Protein AF-X1CLS9-F1 (afdb_monomer_lite)

Structure (mmCIF, N/CA/C/O backbone):
data_AF-X1CLS9-F1
#
_entry.id   AF-X1CLS9-F1
#
loop_
_atom_site.group_PDB
_atom_site.id
_atom_site.type_symbol
_atom_site.label_atom_id
_atom_site.label_alt_id
_atom_site.label_comp_id
_atom_site.label_asym_id
_atom_site.label_entity_id
_atom_site.label_seq_id
_atom_site.pdbx_PDB_ins_code
_atom_site.Cartn_x
_atom_site.Cartn_y
_atom_site.Cartn_z
_atom_site.occupancy
_atom_site.B_iso_or_equiv
_atom_site.auth_seq_id
_atom_site.auth_comp_id
_atom_site.auth_asym_id
_atom_site.auth_atom_id
_atom_site.pdbx_PDB_model_num
ATOM 1 N N . ILE A 1 1 ? -0.028 14.407 27.170 1.00 61.53 1 ILE A N 1
ATOM 2 C CA . ILE A 1 1 ? -0.639 14.429 25.817 1.00 61.53 1 ILE A CA 1
ATOM 3 C C . ILE A 1 1 ? -1.457 13.146 25.696 1.00 61.53 1 ILE A C 1
ATOM 5 O O . ILE A 1 1 ? -0.914 12.117 26.087 1.00 61.53 1 ILE A O 1
ATOM 9 N N . PRO A 1 2 ? -2.739 13.179 25.289 1.00 79.06 2 PRO A N 1
ATOM 10 C CA . PRO A 1 2 ? -3.536 11.961 25.140 1.00 79.06 2 PRO A CA 1
ATOM 11 C C . PRO A 1 2 ? -2.940 11.056 24.054 1.00 79.06 2 PRO A C 1
ATOM 13 O O . PRO A 1 2 ? -2.460 11.546 23.033 1.00 79.06 2 PRO A O 1
ATOM 16 N N . PHE A 1 3 ? -2.961 9.744 24.286 1.00 79.06 3 PHE A N 1
ATOM 17 C CA . PHE A 1 3 ? -2.568 8.758 23.282 1.00 79.06 3 PHE A CA 1
ATOM 18 C C . PHE A 1 3 ? -3.581 8.781 22.129 1.00 79.06 3 PHE A C 1
ATOM 20 O O . PHE A 1 3 ? -4.782 8.658 22.363 1.00 79.06 3 PHE A O 1
ATOM 27 N N . GLN A 1 4 ? -3.105 8.973 20.898 1.00 79.56 4 GLN A N 1
ATOM 28 C CA . GLN A 1 4 ? -3.934 8.920 19.695 1.00 79.56 4 GLN A CA 1
ATOM 29 C C . GLN A 1 4 ? -3.738 7.572 19.002 1.00 79.56 4 GLN A C 1
ATOM 31 O O . GLN A 1 4 ? -2.661 7.297 18.479 1.00 79.56 4 GLN A O 1
ATOM 36 N N . LEU A 1 5 ? -4.796 6.762 18.973 1.00 82.06 5 LEU A N 1
ATOM 37 C CA . LEU A 1 5 ? -4.858 5.526 18.199 1.00 82.06 5 LEU A CA 1
ATOM 38 C C . LEU A 1 5 ? -5.638 5.785 16.908 1.00 82.06 5 LEU A C 1
ATOM 40 O O . LEU A 1 5 ? -6.768 6.273 16.954 1.00 82.06 5 LEU A O 1
ATOM 44 N N . LYS A 1 6 ? -5.040 5.484 15.753 1.00 83.75 6 LYS A N 1
ATOM 45 C CA . LYS A 1 6 ? -5.723 5.593 14.457 1.00 83.75 6 LYS A CA 1
ATOM 46 C C . LYS A 1 6 ? -6.547 4.331 14.204 1.00 83.75 6 LYS A C 1
ATOM 48 O O . LYS A 1 6 ? -6.045 3.237 14.409 1.00 83.75 6 LYS A O 1
ATOM 53 N N . ALA A 1 7 ? -7.761 4.487 13.677 1.00 85.81 7 ALA A N 1
ATOM 54 C CA . ALA A 1 7 ? -8.627 3.362 13.307 1.00 85.81 7 ALA A CA 1
ATOM 55 C C . ALA A 1 7 ? -8.137 2.569 12.075 1.00 85.81 7 ALA A C 1
ATOM 57 O O . ALA A 1 7 ? -8.677 1.513 11.776 1.00 85.81 7 ALA A O 1
ATOM 58 N N . GLY A 1 8 ? -7.163 3.089 11.317 1.00 85.25 8 GLY A N 1
ATOM 59 C CA . GLY A 1 8 ? -6.641 2.428 10.111 1.00 85.25 8 GLY A CA 1
ATOM 60 C C . GLY A 1 8 ? -7.520 2.557 8.863 1.00 85.25 8 GLY A C 1
ATOM 61 O O . GLY A 1 8 ? -7.042 2.298 7.764 1.00 85.25 8 GLY A O 1
ATOM 62 N N . LEU A 1 9 ? -8.774 2.992 9.014 1.00 88.94 9 LEU A N 1
ATOM 63 C CA . LEU A 1 9 ? -9.753 3.131 7.937 1.00 88.94 9 LEU A CA 1
ATOM 64 C C . LEU A 1 9 ? -10.781 4.230 8.236 1.00 88.94 9 LEU A C 1
ATOM 66 O O . LEU A 1 9 ? -10.985 4.609 9.392 1.00 88.94 9 LEU A O 1
ATOM 70 N N . SER A 1 10 ? -11.434 4.742 7.193 1.00 87.56 10 SER A N 1
ATOM 71 C CA . SER A 1 10 ? -12.584 5.641 7.325 1.00 87.56 10 SER A CA 1
ATOM 72 C C . SER A 1 10 ? -13.868 4.857 7.584 1.00 87.56 10 SER A C 1
ATOM 74 O O . SER A 1 10 ? -14.118 3.850 6.921 1.00 87.56 10 SER A O 1
ATOM 76 N N . GLY A 1 11 ? -14.713 5.351 8.485 1.00 90.88 11 GLY A N 1
ATOM 77 C CA . GLY A 1 11 ? -15.989 4.722 8.812 1.00 90.88 11 GLY A CA 1
ATOM 78 C C . GLY A 1 11 ? -16.726 5.443 9.937 1.00 90.88 11 GLY A C 1
ATOM 79 O O . GLY A 1 11 ? -16.261 6.468 10.441 1.00 90.88 11 GLY A O 1
ATOM 80 N N . ASN A 1 12 ? -17.869 4.889 10.330 1.00 93.31 12 ASN A N 1
ATOM 81 C CA . ASN A 1 12 ? -18.697 5.390 11.422 1.00 93.31 12 ASN A CA 1
ATOM 82 C C . ASN A 1 12 ? -18.489 4.538 12.674 1.00 93.31 12 ASN A C 1
ATOM 84 O O . ASN A 1 12 ? -18.491 3.311 12.599 1.00 93.31 12 ASN A O 1
ATOM 88 N N . VAL A 1 13 ? -18.348 5.176 13.838 1.00 93.81 13 VAL A N 1
ATOM 89 C CA . VAL A 1 13 ? -18.359 4.456 15.118 1.00 93.81 13 VAL A CA 1
ATOM 90 C C . VAL A 1 13 ? -19.798 4.052 15.426 1.00 93.81 13 VAL A C 1
ATOM 92 O O . VAL A 1 13 ? -20.628 4.915 15.704 1.00 93.81 13 VAL A O 1
ATOM 95 N N . VAL A 1 14 ? -20.086 2.753 15.370 1.00 96.12 14 VAL A N 1
ATOM 96 C CA . VAL A 1 14 ? -21.433 2.204 15.611 1.00 96.12 14 VAL A CA 1
ATOM 97 C C . VAL A 1 14 ? -21.601 1.659 17.029 1.00 96.12 14 VAL A C 1
ATOM 99 O O . VAL A 1 14 ? -22.720 1.564 17.525 1.00 96.12 14 VAL A O 1
ATOM 102 N N . GLU A 1 15 ? -20.497 1.360 17.716 1.00 95.06 15 GLU A N 1
ATOM 103 C CA . GLU A 1 15 ? -20.504 0.858 19.091 1.00 95.06 15 GLU A CA 1
ATOM 104 C C . GLU A 1 15 ? -19.224 1.268 19.832 1.00 95.06 15 GLU A C 1
ATOM 106 O O . GLU A 1 15 ? -18.137 1.292 19.253 1.00 95.06 15 GLU A O 1
ATOM 111 N N . ILE A 1 16 ? -19.338 1.555 21.133 1.00 92.69 16 ILE A N 1
ATOM 112 C CA . ILE A 1 16 ? -18.194 1.729 22.037 1.00 92.69 16 ILE A CA 1
ATOM 113 C C . ILE A 1 16 ? -18.183 0.563 23.023 1.00 92.69 16 ILE A C 1
ATOM 115 O O . ILE A 1 16 ? -19.094 0.418 23.838 1.00 92.69 16 ILE A O 1
ATOM 119 N N . ILE A 1 17 ? -17.114 -0.229 22.999 1.00 92.44 17 ILE A N 1
ATOM 120 C CA . ILE A 1 17 ? -16.903 -1.342 23.920 1.00 92.44 17 ILE A CA 1
ATOM 121 C C . ILE A 1 17 ? -16.100 -0.816 25.110 1.00 92.44 17 ILE A C 1
ATOM 123 O O . ILE A 1 17 ? -14.891 -0.578 25.011 1.00 92.44 17 ILE A O 1
ATOM 127 N N . SER A 1 18 ? -16.767 -0.635 26.252 1.00 91.38 18 SER A N 1
ATOM 128 C CA . SER A 1 18 ? -16.154 -0.065 27.457 1.00 91.38 18 SER A CA 1
ATOM 129 C C . SER A 1 18 ? -14.835 -0.757 27.816 1.00 91.38 18 SER A C 1
ATOM 131 O O . SER A 1 18 ? -14.764 -1.985 27.904 1.00 91.38 18 SER A O 1
ATOM 133 N N . ASN A 1 19 ? -13.793 0.052 28.033 1.00 86.62 19 ASN A N 1
ATOM 134 C CA . ASN A 1 19 ? -12.428 -0.370 28.370 1.00 86.62 19 ASN A CA 1
ATOM 135 C C . ASN A 1 1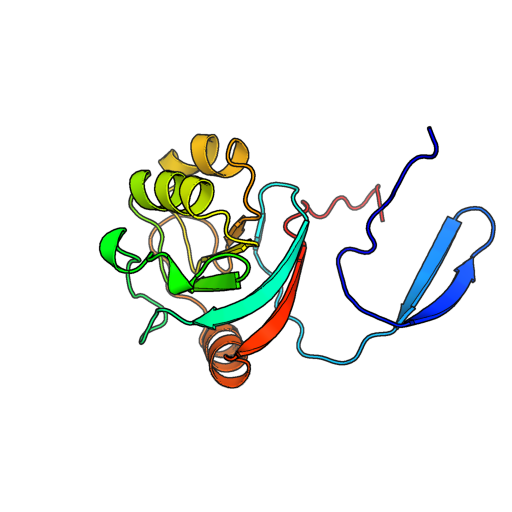9 ? -11.732 -1.277 27.331 1.00 86.62 19 ASN A C 1
ATOM 137 O O . ASN A 1 19 ? -10.694 -1.851 27.651 1.00 86.62 19 ASN A O 1
ATOM 141 N N . ARG A 1 20 ? -12.281 -1.432 26.116 1.00 85.88 20 ARG A N 1
ATOM 142 C CA . ARG A 1 20 ? -11.705 -2.286 25.059 1.00 85.88 20 ARG A CA 1
ATOM 143 C C . ARG A 1 20 ? -11.496 -1.568 23.729 1.00 85.88 20 ARG A C 1
ATOM 145 O O . ARG A 1 20 ? -10.443 -1.745 23.135 1.00 85.88 20 ARG A O 1
ATOM 152 N N . GLY A 1 21 ? -12.454 -0.765 23.263 1.00 87.81 21 GLY A N 1
ATOM 153 C CA . GLY A 1 21 ? -12.326 -0.088 21.970 1.00 87.81 21 GLY A CA 1
ATOM 154 C C . GLY A 1 21 ? -13.649 0.404 21.391 1.00 87.81 21 GLY A C 1
ATOM 155 O O . GLY A 1 21 ? -14.597 0.674 22.125 1.00 87.81 21 GLY A O 1
ATOM 156 N N . ALA A 1 22 ? -13.704 0.521 20.067 1.00 91.00 22 ALA A N 1
ATOM 157 C CA . ALA A 1 22 ? -14.886 0.932 19.320 1.00 91.00 22 ALA A CA 1
ATOM 158 C C . ALA A 1 22 ? -15.055 0.054 18.074 1.00 91.00 22 ALA A C 1
ATOM 160 O O . ALA A 1 22 ? -14.065 -0.373 17.482 1.00 91.00 22 ALA A O 1
ATOM 161 N N . VAL A 1 23 ? -16.301 -0.197 17.676 1.00 91.38 23 VAL A N 1
ATOM 162 C CA . VAL A 1 23 ? -16.630 -0.862 16.412 1.00 91.38 23 VAL A CA 1
ATOM 163 C C . VAL A 1 23 ? -16.797 0.213 15.348 1.00 91.38 23 VAL A C 1
ATOM 165 O O . VAL A 1 23 ? -17.621 1.119 15.500 1.00 91.38 23 VAL A O 1
ATOM 168 N N . VAL A 1 24 ? -16.002 0.117 14.282 1.00 92.06 24 VAL A N 1
ATOM 169 C CA . VAL A 1 24 ? -16.067 1.021 13.131 1.00 92.06 24 VAL A CA 1
ATOM 170 C C . VAL A 1 24 ? -16.697 0.276 11.963 1.00 92.06 24 VAL A C 1
ATOM 172 O O . VAL A 1 24 ? -16.158 -0.724 11.497 1.00 92.06 24 VAL A O 1
ATOM 175 N N . GLU A 1 25 ? -17.832 0.773 11.487 1.00 93.50 25 GLU A N 1
ATOM 176 C CA . GLU A 1 25 ? -18.496 0.273 10.288 1.00 93.50 25 GLU A CA 1
ATOM 177 C C . GLU A 1 25 ? -18.043 1.077 9.066 1.00 93.50 25 GLU A C 1
ATOM 179 O O . GLU A 1 25 ? -17.974 2.310 9.098 1.00 93.50 25 GLU A O 1
ATOM 184 N N . THR A 1 26 ? -17.735 0.378 7.976 1.00 91.62 26 THR A N 1
ATOM 185 C CA . THR A 1 26 ? -17.359 0.984 6.699 1.00 91.62 26 THR A CA 1
ATOM 186 C C . THR A 1 26 ? -17.973 0.213 5.539 1.00 91.62 26 THR A C 1
ATOM 188 O O . THR A 1 26 ? -18.334 -0.955 5.671 1.00 91.62 26 THR A O 1
ATOM 191 N N . THR A 1 27 ? -18.103 0.867 4.391 1.00 91.00 27 THR A N 1
ATOM 192 C CA . THR A 1 27 ? -18.559 0.247 3.145 1.00 91.00 27 THR A CA 1
ATOM 193 C C . THR A 1 27 ? -17.496 0.471 2.089 1.00 91.00 27 THR A C 1
ATOM 195 O O . THR A 1 27 ? -17.095 1.605 1.837 1.00 91.00 27 THR A O 1
ATOM 198 N N . GLY A 1 28 ? -17.046 -0.607 1.460 1.00 91.69 28 GLY A N 1
ATOM 199 C CA . GLY A 1 28 ? -16.038 -0.529 0.421 1.00 91.69 28 GLY A CA 1
ATOM 200 C C . GLY A 1 28 ? -15.534 -1.898 0.012 1.00 91.69 28 GLY A C 1
ATOM 201 O O . GLY A 1 28 ? -16.093 -2.932 0.376 1.00 91.69 28 GLY A O 1
ATOM 202 N N . ALA A 1 29 ? -14.458 -1.874 -0.758 1.00 92.44 29 ALA A N 1
ATOM 203 C CA . ALA A 1 29 ? -13.740 -3.060 -1.167 1.00 92.44 29 ALA A CA 1
ATOM 204 C C . ALA A 1 29 ? -12.578 -3.313 -0.193 1.00 92.44 29 ALA A C 1
ATOM 206 O O . ALA A 1 29 ? -11.918 -2.366 0.238 1.00 92.44 29 ALA A O 1
ATOM 207 N N . LEU A 1 30 ? -12.328 -4.576 0.153 1.00 93.06 30 LEU A N 1
ATOM 208 C CA . LEU A 1 30 ? -11.212 -4.975 1.007 1.00 93.06 30 LEU A CA 1
ATOM 209 C C . LEU A 1 30 ? -10.205 -5.773 0.185 1.00 93.06 30 LEU A C 1
ATOM 211 O O . LEU A 1 30 ? -10.570 -6.747 -0.468 1.00 93.06 30 LEU A O 1
ATOM 215 N N . ILE A 1 31 ? -8.939 -5.376 0.276 1.00 94.25 31 ILE A N 1
ATOM 216 C CA . ILE A 1 31 ? -7.805 -6.134 -0.246 1.00 94.25 31 ILE A CA 1
ATOM 217 C C . ILE A 1 31 ? -6.843 -6.377 0.912 1.00 94.25 31 ILE A C 1
ATOM 219 O O . ILE A 1 31 ? -6.586 -5.466 1.700 1.00 94.25 31 ILE A O 1
ATOM 223 N N . GLN A 1 32 ? -6.328 -7.598 1.027 1.00 92.38 32 GLN A N 1
ATOM 224 C CA . GLN A 1 32 ? -5.374 -7.971 2.067 1.00 92.38 32 GLN A CA 1
ATOM 225 C C . GLN A 1 32 ? -4.003 -8.213 1.442 1.00 92.38 32 GLN A C 1
ATOM 227 O O . GLN A 1 32 ? -3.852 -9.108 0.616 1.00 92.38 32 GLN A O 1
ATOM 232 N N . GLY A 1 33 ? -3.026 -7.396 1.832 1.00 93.38 33 GLY A N 1
ATOM 233 C CA . GLY A 1 33 ? -1.623 -7.632 1.508 1.00 93.38 33 GLY A CA 1
ATOM 234 C C . GLY A 1 33 ? -0.979 -8.633 2.466 1.00 93.38 33 GLY A C 1
ATOM 235 O O . GLY A 1 33 ? -1.522 -8.943 3.529 1.00 93.38 33 GLY A O 1
ATOM 236 N N . VAL A 1 34 ? 0.204 -9.115 2.099 1.00 94.56 34 VAL A N 1
ATOM 237 C CA . VAL A 1 34 ? 0.970 -10.105 2.874 1.00 94.56 34 VAL A CA 1
ATOM 238 C C . VAL A 1 34 ? 2.045 -9.478 3.760 1.00 94.56 34 VAL A C 1
ATOM 240 O O . VAL A 1 34 ? 2.544 -10.129 4.677 1.00 94.56 34 VAL A O 1
ATOM 243 N N . TRP A 1 35 ? 2.418 -8.223 3.500 1.00 95.12 35 TRP A N 1
ATOM 244 C CA . TRP A 1 35 ? 3.435 -7.505 4.266 1.00 95.12 35 TRP A CA 1
ATOM 245 C C . TRP A 1 35 ? 3.186 -5.997 4.264 1.00 95.12 35 TRP A C 1
ATOM 247 O O . TRP A 1 35 ? 2.708 -5.457 3.266 1.00 95.12 35 TRP A O 1
ATOM 257 N N . GLY A 1 36 ? 3.579 -5.314 5.342 1.00 95.50 36 GLY A N 1
ATOM 258 C CA . GLY A 1 36 ? 3.600 -3.857 5.418 1.00 95.50 36 GLY A CA 1
ATOM 259 C C . GLY A 1 36 ? 4.619 -3.311 6.427 1.00 95.50 36 GLY A C 1
ATOM 260 O O . GLY A 1 36 ? 5.174 -4.066 7.227 1.00 95.50 36 GLY A O 1
ATOM 261 N N . ASN A 1 37 ? 4.872 -2.000 6.373 1.00 95.75 37 ASN A N 1
ATOM 262 C CA . ASN A 1 37 ? 5.914 -1.309 7.148 1.00 95.75 37 ASN A CA 1
ATOM 263 C C . ASN A 1 37 ? 5.438 -0.603 8.438 1.00 95.75 37 ASN A C 1
ATOM 265 O O . ASN A 1 37 ? 6.083 0.331 8.903 1.00 95.75 37 ASN A O 1
ATOM 269 N N . ASP A 1 38 ? 4.321 -1.032 9.027 1.00 93.81 38 ASP A N 1
ATOM 270 C CA . ASP A 1 38 ? 3.772 -0.504 10.290 1.00 93.81 38 ASP A CA 1
ATOM 271 C C . ASP A 1 38 ? 3.261 0.947 10.260 1.00 93.81 38 ASP A C 1
ATOM 273 O O . ASP A 1 38 ? 3.141 1.625 11.281 1.00 93.81 38 ASP A O 1
ATOM 277 N N . LEU A 1 39 ? 2.886 1.423 9.072 1.00 94.25 39 LEU A N 1
ATOM 278 C CA . LEU A 1 39 ? 2.312 2.751 8.881 1.00 94.25 39 LEU A CA 1
ATOM 279 C C . LEU A 1 39 ? 0.857 2.695 8.396 1.00 94.25 39 LEU A C 1
ATOM 281 O O . LEU A 1 39 ? 0.388 1.723 7.808 1.00 94.25 39 LEU A O 1
ATOM 285 N N . ILE A 1 40 ? 0.135 3.794 8.623 1.00 94.75 40 ILE A N 1
ATOM 286 C CA . ILE A 1 40 ? -1.255 3.975 8.184 1.00 94.75 40 ILE A CA 1
ATOM 287 C C . ILE A 1 40 ? -1.354 5.228 7.319 1.00 94.75 40 ILE A C 1
ATOM 289 O O . ILE A 1 40 ? -0.936 6.317 7.734 1.00 94.75 40 ILE A O 1
ATOM 293 N N . GLY A 1 41 ? -1.980 5.079 6.154 1.00 94.81 41 GLY A N 1
ATOM 294 C CA . GLY A 1 41 ? -2.200 6.129 5.166 1.00 94.81 41 GLY A CA 1
ATOM 295 C C . GLY A 1 41 ? -3.645 6.212 4.694 1.00 94.81 41 GLY A C 1
ATOM 296 O O . GLY A 1 41 ? -4.395 5.245 4.752 1.00 94.81 41 GLY A O 1
ATOM 297 N N . SER A 1 42 ? -4.038 7.383 4.200 1.00 95.25 42 SER A N 1
ATOM 298 C CA . SER A 1 42 ? -5.283 7.559 3.452 1.00 95.25 42 SER A CA 1
ATOM 299 C C . SER A 1 42 ? -5.128 8.695 2.442 1.00 95.25 42 SER A C 1
ATOM 301 O O . SER A 1 42 ? -4.437 9.686 2.710 1.00 95.25 42 SER A O 1
ATOM 303 N N . GLY A 1 43 ? -5.747 8.531 1.276 1.00 95.12 43 GLY A N 1
ATOM 304 C CA . GLY A 1 43 ? -5.688 9.464 0.157 1.00 95.12 43 GLY A CA 1
ATOM 305 C C . GLY A 1 43 ? -6.426 8.918 -1.062 1.00 95.12 43 GLY A C 1
ATOM 306 O O . GLY A 1 43 ? -6.944 7.802 -1.032 1.00 95.12 43 GLY A O 1
ATOM 307 N N . ASN A 1 44 ? -6.476 9.700 -2.138 1.00 96.62 44 ASN A N 1
ATOM 308 C CA . ASN A 1 44 ? -7.023 9.218 -3.406 1.00 96.62 44 ASN A CA 1
ATOM 309 C C . ASN A 1 44 ? -6.076 8.190 -4.025 1.00 96.62 44 ASN A C 1
ATOM 311 O O . ASN A 1 44 ? -4.865 8.413 -4.056 1.00 96.62 44 ASN A O 1
ATOM 315 N N . LEU A 1 45 ? -6.639 7.083 -4.498 1.00 97.19 45 LEU A N 1
ATOM 316 C CA . LEU A 1 45 ? -5.928 6.031 -5.203 1.00 97.19 45 LEU A CA 1
ATOM 317 C C . LEU A 1 45 ? -5.563 6.505 -6.611 1.00 97.19 45 LEU A C 1
ATOM 319 O O . LEU A 1 45 ? -6.424 6.989 -7.346 1.00 97.19 45 LEU A O 1
ATOM 323 N N . VAL A 1 46 ? -4.302 6.325 -6.990 1.00 96.50 46 VAL A N 1
ATOM 324 C CA . VAL A 1 46 ? -3.817 6.492 -8.360 1.00 96.50 46 VAL A CA 1
ATOM 325 C C . VAL A 1 46 ? -3.113 5.211 -8.786 1.00 96.50 46 VAL A C 1
ATOM 327 O O . VAL A 1 46 ? -2.072 4.852 -8.240 1.00 96.50 46 VAL A O 1
ATOM 330 N N . VAL A 1 47 ? -3.670 4.524 -9.775 1.00 93.88 47 VAL A N 1
ATOM 331 C CA . VAL A 1 47 ? -3.058 3.331 -10.369 1.00 93.88 47 VAL A CA 1
ATOM 332 C C . VAL A 1 47 ? -2.089 3.773 -11.471 1.00 93.88 47 VAL A C 1
ATOM 334 O O . VAL A 1 47 ? -2.483 4.495 -12.387 1.00 93.88 47 VAL A O 1
ATOM 337 N N . ARG A 1 48 ? -0.807 3.399 -11.362 1.00 88.88 48 ARG A N 1
ATOM 338 C CA . ARG A 1 48 ? 0.275 3.775 -12.307 1.00 88.88 48 ARG A CA 1
ATOM 339 C C . ARG A 1 48 ? 0.910 2.572 -13.009 1.00 88.88 48 ARG A C 1
ATOM 341 O O . ARG A 1 48 ? 2.086 2.612 -13.374 1.00 88.88 48 ARG A O 1
ATOM 348 N N . THR A 1 49 ? 0.125 1.519 -13.189 1.00 85.00 49 THR A N 1
ATOM 349 C CA . THR A 1 49 ? 0.536 0.268 -13.821 1.00 85.00 49 THR A CA 1
ATOM 350 C C . THR A 1 49 ? -0.566 -0.200 -14.762 1.00 85.00 49 THR A C 1
ATOM 352 O O . THR A 1 49 ? -1.739 -0.166 -14.385 1.00 85.00 49 THR A O 1
ATOM 355 N N . ASP A 1 50 ? -0.199 -0.591 -15.977 1.00 86.19 50 ASP A N 1
ATOM 356 C CA . ASP A 1 50 ? -1.143 -1.089 -16.985 1.00 86.19 50 ASP A CA 1
ATOM 357 C C . ASP A 1 50 ? -1.313 -2.611 -16.879 1.00 86.19 50 ASP A C 1
ATOM 359 O O . ASP A 1 50 ? -2.357 -3.155 -17.248 1.00 86.19 50 ASP A O 1
ATOM 363 N N . THR A 1 51 ? -0.305 -3.302 -16.335 1.00 89.69 51 THR A N 1
ATOM 364 C CA . THR A 1 51 ? -0.322 -4.750 -16.102 1.00 89.69 51 THR A CA 1
ATOM 365 C C . THR A 1 51 ? 0.021 -5.102 -14.647 1.00 89.69 51 THR A C 1
ATOM 367 O O . THR A 1 51 ? 0.636 -4.293 -13.944 1.00 89.69 51 THR A O 1
ATOM 370 N N . PRO A 1 52 ? -0.366 -6.299 -14.157 1.00 87.31 52 PRO A N 1
ATOM 371 C CA . PRO A 1 52 ? -0.083 -6.728 -12.782 1.00 87.31 52 PRO A CA 1
ATOM 372 C C . PRO A 1 52 ? 1.405 -6.968 -12.470 1.00 87.31 52 PRO A C 1
ATOM 374 O O . PRO A 1 52 ? 1.779 -7.039 -11.300 1.00 87.31 52 PRO A O 1
ATOM 377 N N . ASP A 1 53 ? 2.233 -7.136 -13.502 1.00 86.56 53 ASP A N 1
ATOM 378 C CA . ASP A 1 53 ? 3.664 -7.459 -13.450 1.00 86.56 53 ASP A CA 1
ATOM 379 C C . ASP A 1 53 ? 4.576 -6.276 -13.808 1.00 86.56 53 ASP A C 1
ATOM 381 O O . ASP A 1 53 ? 5.796 -6.430 -13.854 1.00 86.56 53 ASP A O 1
ATOM 385 N N . GLU A 1 54 ? 4.012 -5.096 -14.075 1.00 90.56 54 GLU A N 1
ATOM 386 C CA . GLU A 1 54 ? 4.807 -3.961 -14.533 1.00 90.56 54 GLU A CA 1
ATOM 387 C C . GLU A 1 54 ? 5.751 -3.453 -13.434 1.00 90.56 54 GLU A C 1
ATOM 389 O O . GLU A 1 54 ? 5.331 -3.118 -12.323 1.00 90.56 54 GLU A O 1
ATOM 394 N N . VAL A 1 55 ? 7.036 -3.331 -13.757 1.00 89.00 55 VAL A N 1
ATOM 395 C CA . VAL A 1 55 ? 8.020 -2.743 -12.844 1.00 89.00 55 VAL A CA 1
ATOM 396 C C . VAL A 1 55 ? 7.784 -1.235 -12.751 1.00 89.00 55 VAL A C 1
ATOM 398 O O . VAL A 1 55 ? 7.750 -0.532 -13.767 1.00 89.00 55 VAL A O 1
ATOM 401 N N . LEU A 1 56 ? 7.656 -0.706 -11.531 1.00 85.50 56 LEU A N 1
ATOM 402 C CA . LEU A 1 56 ? 7.588 0.737 -11.330 1.00 85.50 56 LEU A CA 1
ATOM 403 C C . LEU A 1 56 ? 8.971 1.357 -11.533 1.00 85.50 56 LEU A C 1
ATOM 405 O O . LEU A 1 56 ? 9.898 1.124 -10.762 1.00 85.50 56 LEU A O 1
ATOM 409 N N . SER A 1 57 ? 9.073 2.236 -12.520 1.00 84.94 57 SER A N 1
ATOM 410 C CA . SER A 1 57 ? 10.229 3.101 -12.709 1.00 84.94 57 SER A CA 1
ATOM 411 C C . SER A 1 57 ? 10.055 4.438 -11.980 1.00 84.94 57 SER A C 1
ATOM 413 O O . SER A 1 57 ? 8.975 5.033 -11.969 1.00 84.94 57 SER A O 1
ATOM 415 N N . ALA A 1 58 ? 11.150 4.955 -11.420 1.00 85.38 58 ALA A N 1
ATOM 416 C CA . ALA A 1 58 ? 11.220 6.236 -10.711 1.00 85.38 58 ALA A CA 1
ATOM 417 C C . ALA A 1 58 ? 10.587 7.418 -11.476 1.00 85.38 58 ALA A C 1
ATOM 419 O O . ALA A 1 58 ? 9.935 8.276 -10.888 1.00 85.38 58 ALA A O 1
ATOM 420 N N . ASN A 1 59 ? 10.724 7.442 -12.803 1.00 85.62 59 ASN A N 1
ATOM 421 C CA . ASN A 1 59 ? 10.190 8.494 -13.675 1.00 85.62 59 ASN A CA 1
ATOM 422 C C . ASN A 1 59 ? 8.650 8.556 -13.746 1.00 85.62 59 ASN A C 1
ATOM 424 O O . ASN A 1 59 ? 8.116 9.559 -14.216 1.00 85.62 59 ASN A O 1
ATOM 428 N N . LYS A 1 60 ? 7.933 7.514 -13.303 1.00 85.62 60 LYS A N 1
ATOM 429 C CA . LYS A 1 60 ? 6.464 7.519 -13.204 1.00 85.62 60 LYS A CA 1
ATOM 430 C C . LYS A 1 60 ? 5.966 8.206 -11.933 1.00 85.62 60 LYS A C 1
ATOM 432 O O . LYS A 1 60 ? 4.761 8.414 -11.784 1.00 85.62 60 LYS A O 1
ATOM 437 N N . LEU A 1 61 ? 6.874 8.541 -11.016 1.00 88.69 61 LEU A N 1
ATOM 438 C CA . LEU A 1 61 ? 6.572 9.295 -9.813 1.00 88.69 61 LEU A CA 1
ATOM 439 C C . LEU A 1 61 ? 6.854 10.780 -10.053 1.00 88.69 61 LEU A C 1
ATOM 441 O O . LEU A 1 61 ? 7.996 11.230 -10.032 1.00 88.69 61 LEU A O 1
ATOM 445 N N . ASP A 1 62 ? 5.791 11.548 -10.274 1.00 90.00 62 ASP A N 1
ATOM 446 C CA . ASP A 1 62 ? 5.864 12.993 -10.475 1.00 90.00 62 ASP A CA 1
ATOM 447 C C . ASP A 1 62 ? 5.093 13.769 -9.390 1.00 90.00 62 ASP A C 1
ATOM 449 O O . ASP A 1 62 ? 4.435 13.212 -8.506 1.00 90.00 62 ASP A O 1
ATOM 453 N N . THR A 1 63 ? 5.173 15.097 -9.444 1.00 90.75 63 THR A N 1
ATOM 454 C CA . THR A 1 63 ? 4.578 15.990 -8.440 1.00 90.75 63 THR A CA 1
ATOM 455 C C . THR A 1 63 ? 3.048 15.961 -8.391 1.00 90.75 63 THR A C 1
ATOM 457 O O . THR A 1 63 ? 2.486 16.379 -7.376 1.00 90.75 63 THR A O 1
ATOM 460 N N . SER A 1 64 ? 2.367 15.441 -9.420 1.00 91.88 64 SER A N 1
ATOM 461 C CA . SER A 1 64 ? 0.907 15.267 -9.431 1.00 91.88 64 SER A CA 1
ATOM 462 C C . SER A 1 64 ? 0.428 14.216 -8.429 1.00 91.88 64 SER A C 1
ATOM 464 O O . SER A 1 64 ? -0.730 14.243 -8.021 1.00 91.88 64 SER A O 1
ATOM 466 N N . LEU A 1 65 ? 1.320 13.323 -7.987 1.00 93.75 65 LEU A N 1
ATOM 467 C CA . LEU A 1 65 ? 1.012 12.247 -7.044 1.00 93.75 65 LEU A CA 1
ATOM 468 C C . LEU A 1 65 ? 1.058 12.682 -5.579 1.00 93.75 65 LEU A C 1
ATOM 470 O O . LEU A 1 65 ? 0.749 11.889 -4.684 1.00 93.75 65 LEU A O 1
ATOM 474 N N . ARG A 1 66 ? 1.425 13.933 -5.296 1.00 94.06 66 ARG A N 1
ATOM 475 C CA . ARG A 1 66 ? 1.491 14.435 -3.923 1.00 94.06 66 ARG A CA 1
ATOM 476 C C . ARG A 1 66 ? 0.165 14.211 -3.200 1.00 94.06 66 ARG A C 1
ATOM 478 O O . ARG A 1 66 ? -0.893 14.614 -3.674 1.00 94.06 66 ARG A O 1
ATOM 485 N N . GLY A 1 67 ? 0.230 13.625 -2.005 1.00 94.75 67 GLY A N 1
ATOM 486 C CA . GLY A 1 67 ? -0.966 13.398 -1.196 1.00 94.75 67 GLY A CA 1
ATOM 487 C C . GLY A 1 67 ? -1.824 12.201 -1.635 1.00 94.75 67 GLY A C 1
ATOM 488 O O . GLY A 1 67 ? -2.886 11.989 -1.052 1.00 94.75 67 GLY A O 1
ATOM 489 N N . THR A 1 68 ? -1.386 11.421 -2.626 1.00 97.00 68 THR A N 1
ATOM 490 C CA . THR A 1 68 ? -2.122 10.255 -3.144 1.00 97.00 68 THR A CA 1
ATOM 491 C C . THR A 1 68 ? -1.581 8.940 -2.591 1.00 97.00 68 THR A C 1
ATOM 493 O O . THR A 1 68 ? -0.477 8.887 -2.044 1.00 97.00 68 THR A O 1
ATOM 496 N N . ILE A 1 69 ? -2.381 7.884 -2.712 1.00 97.19 69 ILE A N 1
ATOM 497 C CA . ILE A 1 69 ? -1.939 6.502 -2.538 1.00 97.19 69 ILE A CA 1
ATOM 498 C C . ILE A 1 69 ? -1.717 5.933 -3.930 1.00 97.19 69 ILE A C 1
ATOM 500 O O . ILE A 1 69 ? -2.629 5.960 -4.752 1.00 97.19 69 ILE A O 1
ATOM 504 N N . VAL A 1 70 ? -0.516 5.437 -4.200 1.00 95.69 70 VAL A N 1
ATOM 505 C CA . VAL A 1 70 ? -0.148 4.970 -5.538 1.00 95.69 70 VAL A CA 1
ATOM 506 C C . VAL A 1 70 ? -0.116 3.447 -5.545 1.00 95.69 70 VAL A C 1
ATOM 508 O O . VAL A 1 70 ? 0.583 2.845 -4.733 1.00 95.69 70 VAL A O 1
ATOM 511 N N . ALA A 1 71 ? -0.876 2.833 -6.451 1.00 90.81 71 ALA A N 1
ATOM 512 C CA . ALA A 1 71 ? -0.838 1.394 -6.695 1.00 90.81 71 ALA A CA 1
ATOM 513 C C . ALA A 1 71 ? -0.080 1.087 -7.981 1.00 90.81 71 ALA A C 1
ATOM 515 O O . ALA A 1 71 ? -0.355 1.678 -9.031 1.00 90.81 71 ALA A O 1
ATOM 516 N N . VAL A 1 72 ? 0.874 0.169 -7.883 1.00 84.62 72 VAL A N 1
ATOM 517 C CA . VAL A 1 72 ? 1.806 -0.180 -8.956 1.00 84.62 72 VAL A CA 1
ATOM 518 C C . VAL A 1 72 ? 2.130 -1.675 -8.920 1.00 84.62 72 VAL A C 1
ATOM 520 O O . VAL A 1 72 ? 1.768 -2.363 -7.964 1.00 84.62 72 VAL A O 1
ATOM 523 N N . GLY A 1 73 ? 2.795 -2.179 -9.961 1.00 84.25 73 GLY A N 1
ATOM 524 C CA . GLY A 1 73 ? 3.278 -3.557 -10.000 1.00 84.25 73 GLY A CA 1
ATOM 525 C C . GLY A 1 73 ? 4.473 -3.765 -9.066 1.00 84.25 73 GLY A C 1
ATOM 526 O O . GLY A 1 73 ? 4.344 -3.643 -7.847 1.00 84.25 73 GLY A O 1
ATOM 527 N N . THR A 1 74 ? 5.640 -4.114 -9.592 1.00 92.56 74 THR A N 1
ATOM 528 C CA . THR A 1 74 ? 6.781 -4.547 -8.769 1.00 92.56 74 THR A CA 1
ATOM 529 C C . THR A 1 74 ? 7.768 -3.415 -8.465 1.00 92.56 74 THR A C 1
ATOM 531 O O . THR A 1 74 ? 7.961 -2.490 -9.257 1.00 92.56 74 THR A O 1
ATOM 534 N N . CYS A 1 75 ? 8.395 -3.465 -7.285 1.00 93.50 75 CYS A N 1
ATOM 535 C CA . CYS A 1 75 ? 9.455 -2.542 -6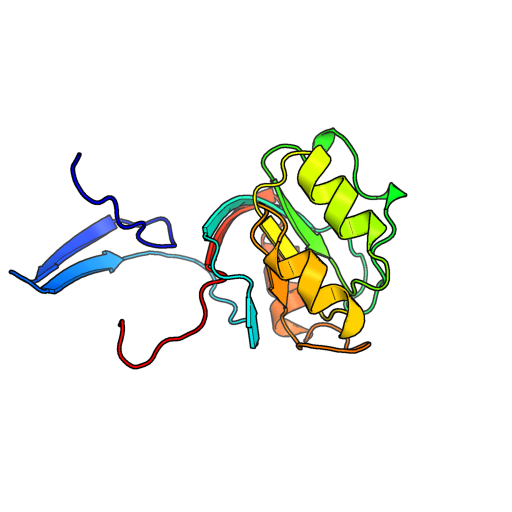.876 1.00 93.50 75 CYS A CA 1
ATOM 536 C C . CYS A 1 75 ? 10.822 -3.234 -6.928 1.00 93.50 75 CYS A C 1
ATOM 538 O O . CYS A 1 75 ? 11.116 -4.125 -6.122 1.00 93.50 75 CYS A O 1
ATOM 540 N N . GLU A 1 76 ? 11.661 -2.805 -7.869 1.00 93.56 76 GLU A N 1
ATOM 541 C CA . GLU A 1 76 ? 13.001 -3.367 -8.080 1.00 93.56 76 GLU A CA 1
ATOM 542 C C . GLU A 1 76 ? 14.142 -2.389 -7.771 1.00 93.56 76 GLU A C 1
ATOM 544 O O . GLU A 1 76 ? 15.300 -2.805 -7.719 1.00 93.56 76 GLU A O 1
ATOM 549 N N . ASP A 1 77 ? 13.827 -1.114 -7.540 1.00 92.44 77 ASP A N 1
ATOM 550 C CA . ASP A 1 77 ? 14.811 -0.050 -7.354 1.00 92.44 77 ASP A CA 1
ATOM 551 C C . ASP A 1 77 ? 14.553 0.725 -6.057 1.00 92.44 77 ASP A C 1
ATOM 553 O O . ASP A 1 77 ? 13.442 1.176 -5.777 1.00 92.44 77 ASP A O 1
ATOM 557 N N . GLU A 1 78 ? 15.608 0.914 -5.270 1.00 94.06 78 GLU A N 1
ATOM 558 C CA . GLU A 1 78 ? 15.584 1.709 -4.046 1.00 94.06 78 GLU A CA 1
ATOM 559 C C . GLU A 1 78 ? 15.236 3.184 -4.318 1.00 94.06 78 GLU A C 1
ATOM 561 O O . GLU A 1 78 ? 14.625 3.854 -3.478 1.00 94.06 78 GLU A O 1
ATOM 566 N N . GLU A 1 79 ? 15.595 3.705 -5.496 1.00 93.06 79 GLU A N 1
ATOM 567 C CA . GLU A 1 79 ? 15.320 5.088 -5.887 1.00 93.06 79 GLU A CA 1
ATOM 568 C C . GLU A 1 79 ? 13.813 5.397 -5.880 1.00 93.06 79 GLU A C 1
ATOM 570 O O . GLU A 1 79 ? 13.404 6.485 -5.469 1.00 93.06 79 GLU A O 1
ATOM 575 N N . VAL A 1 80 ? 12.971 4.417 -6.223 1.00 92.75 80 VAL A N 1
ATOM 576 C CA . VAL A 1 80 ? 11.505 4.533 -6.180 1.00 92.75 80 VAL A CA 1
ATOM 577 C C . VAL A 1 80 ? 11.012 4.875 -4.773 1.00 92.75 80 VAL A C 1
ATOM 579 O O . VAL A 1 80 ? 10.186 5.775 -4.607 1.00 92.75 80 VAL A O 1
ATOM 582 N N . LEU A 1 81 ? 11.538 4.197 -3.748 1.00 94.50 81 LEU A N 1
ATOM 583 C CA . LEU A 1 81 ? 11.160 4.420 -2.349 1.00 94.50 81 LEU A CA 1
ATOM 584 C C . LEU A 1 81 ? 11.617 5.802 -1.861 1.00 94.50 81 LEU A C 1
ATOM 586 O O . LEU A 1 81 ? 10.855 6.521 -1.210 1.00 94.50 81 LEU A O 1
ATOM 590 N N . LYS A 1 82 ? 12.834 6.209 -2.236 1.00 93.38 82 LYS A N 1
ATOM 591 C CA . LYS A 1 82 ? 13.399 7.527 -1.896 1.00 93.38 82 LYS A CA 1
ATOM 592 C C . LYS A 1 82 ? 12.613 8.668 -2.543 1.00 93.38 82 LYS A C 1
ATOM 594 O O . LYS A 1 82 ? 12.289 9.657 -1.884 1.00 93.38 82 LYS A O 1
ATOM 599 N N . ILE A 1 83 ? 12.257 8.530 -3.821 1.00 92.19 83 ILE A N 1
ATOM 600 C CA . ILE A 1 83 ? 11.447 9.524 -4.533 1.00 92.19 83 ILE A CA 1
ATOM 601 C C . ILE A 1 83 ? 10.046 9.603 -3.932 1.00 92.19 83 ILE A C 1
ATOM 603 O O . ILE A 1 83 ? 9.546 10.708 -3.710 1.00 92.19 83 ILE A O 1
ATOM 607 N N . ALA A 1 84 ? 9.430 8.465 -3.612 1.00 91.88 84 ALA A N 1
ATOM 608 C CA . ALA A 1 84 ? 8.120 8.428 -2.974 1.00 91.88 84 ALA A CA 1
ATOM 609 C C . ALA A 1 84 ? 8.090 9.188 -1.637 1.00 91.88 84 ALA A C 1
ATOM 611 O O . ALA A 1 84 ? 7.135 9.926 -1.371 1.00 91.88 84 ALA A O 1
ATOM 612 N N . GLU A 1 85 ? 9.142 9.063 -0.824 1.00 92.12 85 GLU A N 1
ATOM 613 C CA . GLU A 1 85 ? 9.291 9.848 0.404 1.00 92.12 85 GLU A CA 1
ATOM 614 C C . GLU A 1 85 ? 9.467 11.350 0.118 1.00 92.12 85 GLU A C 1
ATOM 616 O O . GLU A 1 85 ? 8.882 12.188 0.809 1.00 92.12 85 GLU A O 1
ATOM 621 N N . SER A 1 86 ? 10.210 11.706 -0.934 1.00 92.25 86 SER A N 1
ATOM 622 C CA . SER A 1 86 ? 10.434 13.103 -1.333 1.00 92.25 86 SER A CA 1
ATOM 623 C C . SER A 1 86 ? 9.186 13.805 -1.904 1.00 92.25 86 SER A C 1
ATOM 625 O O . SER A 1 86 ? 9.070 15.030 -1.807 1.00 92.25 86 SER A O 1
ATOM 627 N N . LEU A 1 87 ? 8.243 13.046 -2.486 1.00 91.69 87 LEU A N 1
ATOM 628 C CA . LEU A 1 87 ? 6.992 13.519 -3.110 1.00 91.69 87 LEU A CA 1
ATOM 629 C C . LEU A 1 87 ? 5.798 13.639 -2.145 1.00 91.69 87 LEU A C 1
ATOM 631 O O . LEU A 1 87 ? 4.684 13.971 -2.562 1.00 91.69 87 LEU A O 1
ATOM 635 N N . PRO A 1 88 ? 6.060 13.614 -0.836 1.00 89.00 88 PRO A N 1
ATOM 636 C CA . PRO A 1 88 ? 5.183 13.079 0.220 1.00 89.00 88 PRO A CA 1
ATOM 637 C C . PRO A 1 88 ? 3.929 12.331 -0.271 1.00 89.00 88 PRO A C 1
ATOM 639 O O . PRO A 1 88 ? 2.806 12.854 -0.224 1.00 89.00 88 PRO A O 1
ATOM 642 N N . LEU A 1 89 ? 4.108 11.086 -0.721 1.00 95.31 89 LEU A N 1
ATOM 643 C CA . LEU A 1 89 ? 2.982 10.185 -0.980 1.00 95.31 89 LEU A CA 1
ATOM 644 C C . LEU A 1 89 ? 2.287 9.781 0.332 1.00 95.31 89 LEU A C 1
ATOM 646 O O . LEU A 1 89 ? 2.888 9.765 1.407 1.00 95.31 89 LEU A O 1
ATOM 650 N N . ARG A 1 90 ? 0.995 9.450 0.258 1.00 96.06 90 ARG A N 1
ATOM 651 C CA . ARG A 1 90 ? 0.202 8.964 1.403 1.00 96.06 90 ARG A CA 1
ATOM 652 C C . ARG A 1 90 ? 0.217 7.451 1.549 1.00 96.06 90 ARG A C 1
ATOM 654 O O . ARG A 1 90 ? -0.231 6.962 2.582 1.00 96.06 90 ARG A O 1
ATOM 661 N N . GLY A 1 91 ? 0.720 6.735 0.552 1.00 96.44 91 GLY A N 1
ATOM 662 C CA . GLY A 1 91 ? 0.910 5.294 0.594 1.00 96.44 91 GLY A CA 1
ATOM 663 C C . GLY A 1 91 ? 1.363 4.738 -0.751 1.00 96.44 91 GLY A C 1
ATOM 664 O O . GLY A 1 91 ? 1.182 5.373 -1.791 1.00 96.44 91 GLY A O 1
ATOM 665 N N . LEU A 1 92 ? 1.933 3.544 -0.701 1.00 96.31 92 LEU A N 1
ATOM 666 C CA . LEU A 1 92 ? 2.381 2.742 -1.827 1.00 96.31 92 LEU A CA 1
ATOM 667 C C . LEU A 1 92 ? 1.797 1.336 -1.693 1.00 96.31 92 LEU A C 1
ATOM 669 O O . LEU A 1 92 ? 1.879 0.720 -0.629 1.00 96.31 92 LEU A O 1
ATOM 673 N N . ILE A 1 93 ? 1.225 0.840 -2.783 1.00 96.75 93 ILE A N 1
ATOM 674 C CA . ILE A 1 93 ? 0.736 -0.530 -2.919 1.00 96.75 93 ILE A CA 1
ATOM 675 C C . ILE A 1 93 ? 1.540 -1.166 -4.050 1.00 96.75 93 ILE A C 1
ATOM 677 O O . ILE A 1 93 ? 1.425 -0.724 -5.192 1.00 96.75 93 ILE A O 1
ATOM 681 N N . PHE A 1 94 ? 2.344 -2.177 -3.733 1.00 96.25 94 PHE A N 1
ATOM 682 C CA . PHE A 1 94 ? 3.106 -2.947 -4.717 1.00 96.25 94 PHE A CA 1
ATOM 683 C C . PHE A 1 94 ? 2.544 -4.361 -4.844 1.00 96.25 94 PHE A C 1
ATOM 685 O O . PHE A 1 94 ? 2.075 -4.942 -3.864 1.00 96.25 94 PHE A O 1
ATOM 692 N N . ALA A 1 95 ? 2.671 -4.950 -6.029 1.00 95.69 95 ALA A N 1
ATOM 693 C CA . ALA A 1 95 ? 2.554 -6.388 -6.229 1.00 95.69 95 ALA A CA 1
ATOM 694 C C . ALA A 1 95 ? 3.591 -7.122 -5.369 1.00 95.69 95 ALA A C 1
ATOM 696 O O . ALA A 1 95 ? 3.252 -7.775 -4.384 1.00 95.69 95 ALA A O 1
ATOM 697 N N . SER A 1 96 ? 4.870 -6.921 -5.680 1.00 95.81 96 SER A N 1
ATOM 698 C CA . SER A 1 96 ? 5.994 -7.472 -4.936 1.00 95.81 96 SER A CA 1
ATOM 699 C C . SER A 1 96 ? 7.161 -6.493 -4.880 1.00 95.81 96 SER A C 1
ATOM 701 O O . SER A 1 96 ? 7.196 -5.486 -5.588 1.00 95.81 96 SER A O 1
ATOM 703 N N . MET A 1 97 ? 8.139 -6.787 -4.029 1.00 96.06 97 MET A N 1
ATOM 704 C CA . MET A 1 97 ? 9.354 -5.988 -3.905 1.00 96.06 97 MET A CA 1
ATOM 705 C C . MET A 1 97 ? 10.586 -6.875 -3.767 1.00 96.06 97 MET A C 1
ATOM 707 O O . MET A 1 97 ? 10.547 -7.943 -3.153 1.00 96.06 97 MET A O 1
ATOM 711 N N . ARG A 1 98 ? 11.719 -6.418 -4.287 1.00 95.69 98 ARG A N 1
ATOM 712 C CA . ARG A 1 98 ? 13.008 -7.062 -4.040 1.00 95.69 98 ARG A CA 1
ATOM 713 C C . ARG A 1 98 ? 13.334 -7.163 -2.530 1.00 95.69 98 ARG A C 1
ATOM 715 O O . ARG A 1 98 ? 13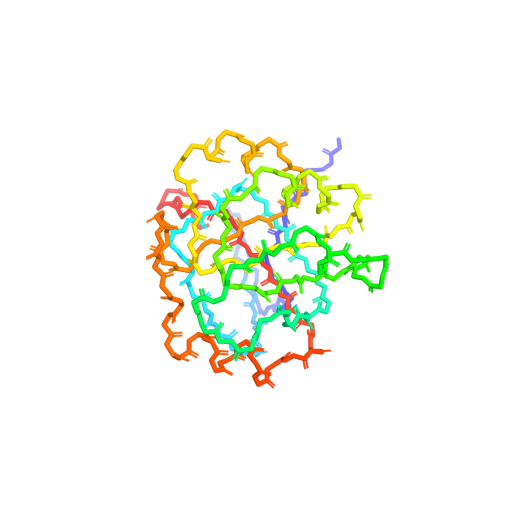.214 -6.164 -1.822 1.00 95.69 98 ARG A O 1
ATOM 722 N N . PRO A 1 99 ? 13.763 -8.335 -2.008 1.00 95.50 99 PRO A N 1
ATOM 723 C CA . PRO A 1 99 ? 14.017 -8.514 -0.572 1.00 95.50 99 PRO A CA 1
ATOM 724 C C . PRO A 1 99 ? 15.086 -7.576 0.004 1.00 95.50 99 PRO A C 1
ATOM 726 O O . PRO A 1 99 ? 15.017 -7.193 1.167 1.00 95.50 99 PRO A O 1
ATOM 729 N N . ASP A 1 100 ? 16.079 -7.189 -0.796 1.00 96.44 100 ASP A N 1
ATOM 730 C CA . ASP A 1 100 ? 17.139 -6.268 -0.383 1.00 96.44 100 ASP A CA 1
ATOM 731 C C . ASP A 1 100 ? 16.641 -4.838 -0.121 1.00 96.44 100 ASP A C 1
ATOM 733 O O . ASP A 1 100 ? 17.328 -4.078 0.554 1.00 96.44 100 ASP A O 1
ATOM 737 N N . LEU A 1 101 ? 15.425 -4.495 -0.566 1.00 96.56 101 LEU A N 1
ATOM 738 C CA . LEU A 1 101 ? 14.793 -3.194 -0.326 1.00 96.56 101 LEU A CA 1
ATOM 739 C C . LEU A 1 101 ? 14.012 -3.128 0.996 1.00 96.56 101 LEU A C 1
ATOM 741 O O . LEU A 1 101 ? 13.533 -2.057 1.365 1.00 96.56 101 LEU A O 1
ATOM 745 N N . ILE A 1 102 ? 13.879 -4.245 1.726 1.00 96.19 102 ILE A N 1
ATOM 746 C CA . ILE A 1 102 ? 13.159 -4.293 3.012 1.00 96.19 102 ILE A CA 1
ATOM 747 C C . ILE A 1 102 ? 13.668 -3.236 4.006 1.00 96.19 102 ILE A C 1
ATOM 749 O O . ILE A 1 102 ? 12.823 -2.528 4.554 1.00 96.19 102 ILE A O 1
ATOM 753 N N . PRO A 1 103 ? 14.989 -3.080 4.246 1.00 96.62 103 PRO A N 1
ATOM 754 C CA . PRO A 1 103 ? 15.482 -2.082 5.195 1.00 96.62 103 PRO A CA 1
ATOM 755 C C . PRO A 1 103 ? 15.020 -0.668 4.827 1.00 96.62 103 PRO A C 1
ATOM 757 O O . PRO A 1 103 ? 14.445 0.025 5.661 1.00 96.62 103 PRO A O 1
ATOM 760 N N . THR A 1 104 ? 15.157 -0.285 3.555 1.00 96.75 104 THR A N 1
ATOM 761 C CA . THR A 1 104 ? 14.723 1.028 3.066 1.00 96.75 104 THR A CA 1
ATOM 762 C C . THR A 1 104 ? 13.208 1.205 3.187 1.00 96.75 104 THR A C 1
ATOM 764 O O . THR A 1 104 ? 12.745 2.244 3.649 1.00 96.75 104 THR A O 1
ATOM 767 N N . ALA A 1 105 ? 12.414 0.192 2.826 1.00 96.12 105 ALA A N 1
ATOM 768 C CA . ALA A 1 105 ? 10.952 0.254 2.898 1.00 96.12 105 ALA A CA 1
ATOM 769 C C . ALA A 1 105 ? 10.420 0.409 4.334 1.00 96.12 105 ALA A C 1
ATOM 771 O O . ALA A 1 105 ? 9.360 1.004 4.536 1.00 96.12 105 ALA A O 1
ATOM 772 N N . VAL A 1 106 ? 11.141 -0.116 5.329 1.00 95.62 106 VAL A N 1
ATOM 773 C CA . VAL A 1 106 ? 10.813 0.047 6.754 1.00 95.62 106 VAL A CA 1
ATOM 774 C C . VAL A 1 106 ? 11.213 1.429 7.283 1.00 95.62 106 VAL A C 1
ATOM 776 O O . VAL A 1 106 ? 10.554 1.949 8.179 1.00 95.62 106 VAL A O 1
ATOM 779 N N . GLU A 1 107 ? 12.269 2.041 6.743 1.00 95.62 107 GLU A N 1
ATOM 780 C CA . GLU A 1 107 ? 12.771 3.339 7.214 1.00 95.62 107 GLU A CA 1
ATOM 781 C C . GLU A 1 107 ? 11.988 4.545 6.674 1.00 95.62 107 GLU A C 1
ATOM 783 O O . GLU A 1 107 ? 11.873 5.562 7.368 1.00 95.62 107 GLU A O 1
ATOM 788 N N . ILE A 1 108 ? 11.439 4.452 5.459 1.00 95.69 108 ILE A N 1
ATOM 789 C CA . ILE A 1 108 ? 10.696 5.561 4.848 1.00 95.69 108 ILE A CA 1
ATOM 790 C C . ILE A 1 108 ? 9.391 5.868 5.590 1.00 95.69 108 ILE A C 1
ATOM 792 O O . ILE A 1 108 ? 8.691 4.993 6.096 1.00 95.69 108 ILE A O 1
ATOM 796 N N . LYS A 1 109 ? 8.992 7.142 5.582 1.00 95.12 109 LYS A N 1
ATOM 797 C CA . LYS A 1 109 ? 7.774 7.617 6.274 1.00 95.12 109 LYS A CA 1
ATOM 798 C C . LYS A 1 109 ? 6.482 7.472 5.466 1.00 95.12 109 LYS A C 1
ATOM 800 O O . LYS A 1 109 ? 5.455 8.051 5.830 1.00 95.12 109 LYS A O 1
ATOM 805 N N . VAL A 1 110 ? 6.527 6.731 4.364 1.00 96.12 110 VAL A N 1
ATOM 806 C CA . VAL A 1 110 ? 5.378 6.463 3.496 1.00 96.12 110 VAL A CA 1
ATOM 807 C C . VAL A 1 110 ? 4.888 5.041 3.774 1.00 96.12 110 VAL A C 1
ATOM 809 O O . VAL A 1 110 ? 5.705 4.123 3.762 1.00 96.12 110 VAL A O 1
ATOM 812 N N . PRO A 1 111 ? 3.583 4.821 4.015 1.00 96.56 111 PRO A N 1
ATOM 813 C CA . PRO A 1 111 ? 3.045 3.474 4.164 1.00 96.56 111 PRO A CA 1
ATOM 814 C C . PRO A 1 111 ? 3.296 2.628 2.922 1.00 96.56 111 PRO A C 1
ATOM 816 O O . PRO A 1 111 ? 2.952 3.053 1.822 1.00 96.56 111 PRO A O 1
ATOM 819 N N . VAL A 1 112 ? 3.855 1.435 3.099 1.00 96.75 112 VAL A N 1
ATOM 820 C CA . VAL A 1 112 ? 4.098 0.471 2.019 1.00 96.75 112 VAL A CA 1
ATOM 821 C C . VAL A 1 112 ? 3.399 -0.831 2.357 1.00 96.75 112 VAL A C 1
ATOM 823 O O . VAL A 1 112 ? 3.616 -1.369 3.440 1.00 96.75 112 VAL A O 1
ATOM 826 N N . ILE A 1 113 ? 2.599 -1.349 1.427 1.00 96.56 113 ILE A N 1
ATOM 827 C CA . ILE A 1 113 ? 1.992 -2.679 1.518 1.00 96.56 113 ILE A CA 1
ATOM 828 C C . ILE A 1 113 ? 2.334 -3.497 0.266 1.00 96.56 113 ILE A C 1
ATOM 830 O O . ILE A 1 113 ? 2.343 -2.963 -0.846 1.00 96.56 113 ILE A O 1
ATOM 834 N N . LEU A 1 114 ? 2.640 -4.782 0.453 1.00 96.44 114 LEU A N 1
ATOM 835 C CA . LEU A 1 114 ? 2.916 -5.732 -0.629 1.00 96.44 114 LEU A CA 1
ATOM 836 C C . LEU A 1 114 ? 1.756 -6.715 -0.752 1.00 96.44 114 LEU A C 1
ATOM 838 O O . LEU A 1 114 ? 1.322 -7.281 0.254 1.00 96.44 114 LEU A O 1
ATOM 842 N N . MET A 1 115 ? 1.293 -6.951 -1.976 1.00 95.31 115 MET A N 1
ATOM 843 C CA . MET A 1 115 ? 0.201 -7.885 -2.244 1.00 95.31 115 MET A CA 1
ATOM 844 C C . MET A 1 115 ? 0.666 -9.340 -2.258 1.00 95.31 115 MET A C 1
ATOM 846 O O . MET A 1 115 ? 0.032 -10.186 -1.642 1.00 95.31 115 MET A O 1
ATOM 850 N N . GLU A 1 116 ? 1.809 -9.603 -2.881 1.00 95.00 116 GLU A N 1
ATOM 851 C CA . GLU A 1 116 ? 2.359 -10.942 -3.129 1.00 95.00 116 GLU A CA 1
ATOM 852 C C . GLU A 1 116 ? 3.694 -11.180 -2.404 1.00 95.00 116 GLU A C 1
ATOM 854 O O . GLU A 1 116 ? 4.264 -12.269 -2.440 1.00 95.00 116 GLU A O 1
ATOM 859 N N . GLY A 1 117 ? 4.212 -10.159 -1.716 1.00 94.00 117 GLY A N 1
ATOM 860 C CA . GLY A 1 117 ? 5.409 -10.263 -0.887 1.00 94.00 117 GLY A CA 1
ATOM 861 C C . GLY A 1 117 ? 6.681 -9.940 -1.659 1.00 94.00 117 GLY A C 1
ATOM 862 O O . GLY A 1 117 ? 6.788 -8.872 -2.259 1.00 94.00 117 GLY A O 1
ATOM 863 N N . TYR A 1 118 ? 7.681 -10.818 -1.595 1.00 94.38 118 TYR A N 1
ATOM 864 C CA . TYR A 1 118 ? 9.022 -10.507 -2.089 1.00 94.38 118 TYR A CA 1
ATOM 865 C C . TYR A 1 118 ? 9.392 -11.233 -3.382 1.00 94.38 118 TYR A C 1
ATOM 867 O O . TYR A 1 118 ? 8.930 -12.340 -3.645 1.00 94.38 118 TYR A O 1
ATOM 875 N N . GLY A 1 119 ? 10.302 -10.630 -4.150 1.00 91.06 119 GLY A N 1
ATOM 876 C CA . GLY A 1 119 ? 10.769 -11.133 -5.441 1.00 91.06 119 GLY A CA 1
ATOM 877 C C . GLY A 1 119 ? 10.069 -10.438 -6.606 1.00 91.06 119 GLY A C 1
ATOM 878 O O . GLY A 1 119 ? 9.697 -9.269 -6.4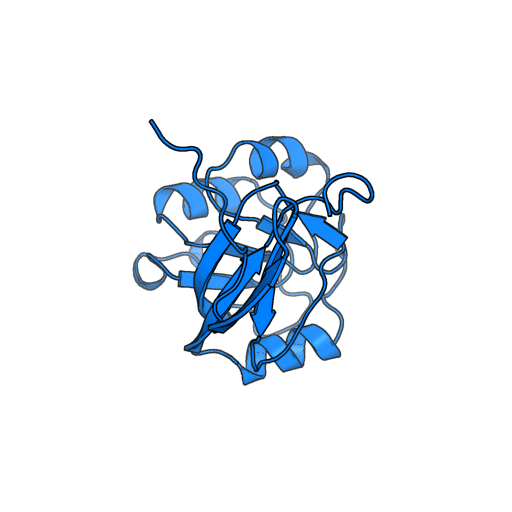96 1.00 91.06 119 GLY A O 1
ATOM 879 N N . ASN A 1 120 ? 9.900 -11.159 -7.713 1.00 88.62 120 ASN A N 1
ATOM 880 C CA . ASN A 1 120 ? 9.185 -10.690 -8.897 1.00 88.62 120 ASN A CA 1
ATOM 881 C C . ASN A 1 120 ? 7.912 -11.529 -9.069 1.00 88.62 120 ASN A C 1
ATOM 883 O O . ASN A 1 120 ? 7.922 -12.550 -9.758 1.00 88.62 120 ASN A O 1
ATOM 887 N N . CYS A 1 121 ? 6.863 -11.154 -8.336 1.00 91.88 121 CYS A N 1
ATOM 888 C CA . CYS A 1 121 ? 5.568 -11.817 -8.373 1.00 91.88 121 CYS A CA 1
ATOM 889 C C . CYS A 1 121 ? 4.511 -10.815 -8.859 1.00 91.88 121 CYS A C 1
ATOM 891 O O . CYS A 1 121 ? 4.371 -9.752 -8.246 1.00 91.88 121 CYS A O 1
ATOM 893 N N . PRO A 1 122 ? 3.777 -11.126 -9.939 1.00 92.69 122 PRO A N 1
ATOM 894 C CA . PRO A 1 122 ? 2.706 -10.269 -10.422 1.00 92.69 122 PRO A CA 1
ATOM 895 C C . PRO A 1 122 ? 1.548 -10.236 -9.432 1.00 92.69 122 PRO A C 1
ATOM 897 O O . PRO A 1 122 ? 1.217 -11.262 -8.841 1.00 92.69 122 PRO A O 1
ATOM 900 N N . MET A 1 123 ? 0.888 -9.086 -9.308 1.00 93.81 123 MET A N 1
ATOM 901 C CA . MET A 1 123 ? -0.305 -8.967 -8.470 1.00 93.81 123 MET A CA 1
ATOM 902 C C . MET A 1 123 ? -1.382 -9.946 -8.941 1.00 93.81 123 MET A C 1
ATOM 904 O O . MET A 1 123 ? -1.587 -10.108 -10.149 1.00 93.81 123 MET A O 1
ATOM 908 N N . ASN A 1 124 ? -2.106 -10.573 -8.011 1.00 93.12 124 ASN A N 1
ATOM 909 C CA . ASN A 1 124 ? -3.254 -11.370 -8.409 1.00 93.12 124 ASN A CA 1
ATOM 910 C C . ASN A 1 124 ? -4.282 -10.524 -9.192 1.00 93.12 124 ASN A C 1
ATOM 912 O O . ASN A 1 124 ? -4.426 -9.310 -9.012 1.00 93.12 124 ASN A O 1
ATOM 916 N N . VAL A 1 125 ? -5.001 -11.190 -10.095 1.00 92.44 125 VAL A N 1
ATOM 917 C CA . VAL A 1 125 ? -5.917 -10.511 -11.022 1.00 92.44 125 VAL A CA 1
ATOM 918 C C . VAL A 1 125 ? -7.053 -9.823 -10.264 1.00 92.44 125 VAL A C 1
ATOM 920 O O . VAL A 1 125 ? -7.402 -8.695 -10.592 1.00 92.44 125 VAL A O 1
ATOM 923 N N . ASP A 1 126 ? -7.573 -10.448 -9.205 1.00 94.06 126 ASP A N 1
ATOM 924 C CA . ASP A 1 126 ? -8.688 -9.900 -8.432 1.00 94.06 126 ASP A CA 1
ATOM 925 C C . ASP A 1 126 ? -8.327 -8.579 -7.732 1.00 94.06 126 ASP A C 1
ATOM 927 O O . ASP A 1 126 ? -9.091 -7.615 -7.812 1.00 94.06 126 ASP A O 1
ATOM 931 N N . ALA A 1 127 ? -7.161 -8.486 -7.076 1.00 94.31 127 ALA A N 1
ATOM 932 C CA . ALA A 1 127 ? -6.710 -7.247 -6.441 1.00 94.31 127 ALA A CA 1
ATOM 933 C C . ALA A 1 127 ? -6.379 -6.184 -7.486 1.00 94.31 127 ALA A C 1
ATOM 935 O O . ALA A 1 127 ? -6.756 -5.023 -7.309 1.00 94.31 127 ALA A O 1
ATOM 936 N N . PHE A 1 128 ? -5.729 -6.573 -8.586 1.00 94.81 128 PHE A N 1
ATOM 937 C CA . PHE A 1 128 ? -5.415 -5.650 -9.671 1.00 94.81 128 PHE A CA 1
ATOM 938 C C . PHE A 1 128 ? -6.682 -5.046 -10.293 1.00 94.81 128 PHE A C 1
ATOM 940 O O . PHE A 1 128 ? -6.780 -3.826 -10.454 1.00 94.81 128 PHE A O 1
ATOM 947 N N . GLU A 1 129 ? -7.693 -5.870 -10.579 1.00 94.50 129 GLU A N 1
ATOM 948 C CA . GLU A 1 129 ? -8.990 -5.406 -11.071 1.00 94.50 129 GLU A CA 1
ATOM 949 C C . GLU A 1 129 ? -9.687 -4.498 -10.058 1.00 94.50 129 GLU A C 1
ATOM 951 O O . GLU A 1 129 ? -10.246 -3.468 -10.440 1.00 94.50 129 GLU A O 1
ATOM 956 N N . LEU A 1 130 ? -9.655 -4.844 -8.768 1.00 95.06 130 LEU A N 1
ATOM 957 C CA . LEU A 1 130 ? -10.286 -4.044 -7.723 1.00 95.06 130 LEU A CA 1
ATOM 958 C C . LEU A 1 130 ? -9.622 -2.668 -7.587 1.00 95.06 130 LEU A C 1
ATOM 960 O O . LEU A 1 130 ? -10.327 -1.663 -7.513 1.00 95.06 130 LEU A O 1
ATOM 964 N N . LEU A 1 131 ? -8.289 -2.602 -7.600 1.00 95.44 131 LEU A N 1
ATOM 965 C CA . LEU A 1 131 ? -7.540 -1.342 -7.563 1.00 95.44 131 LEU A CA 1
ATOM 966 C C . LEU A 1 131 ? -7.828 -0.499 -8.806 1.00 95.44 131 LEU A C 1
ATOM 968 O O . LEU A 1 131 ? -8.151 0.681 -8.687 1.00 95.44 131 LEU A O 1
ATOM 972 N N . THR A 1 132 ? -7.790 -1.115 -9.988 1.00 94.8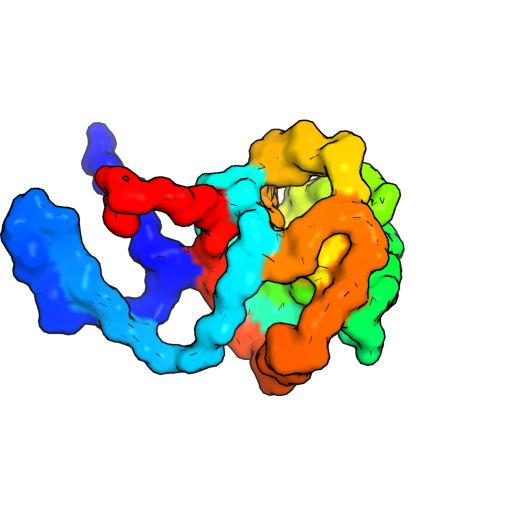1 132 THR A N 1
ATOM 973 C CA . THR A 1 132 ? -8.046 -0.435 -11.265 1.00 94.81 132 THR A CA 1
ATOM 974 C C . THR A 1 132 ? -9.465 0.127 -11.331 1.00 94.81 132 THR A C 1
ATOM 976 O O . THR A 1 132 ? -9.654 1.291 -11.681 1.00 94.81 132 THR A O 1
ATOM 979 N N . ARG A 1 133 ? -10.474 -0.657 -10.924 1.00 95.19 133 ARG A N 1
ATOM 980 C CA . ARG A 1 133 ? -11.881 -0.219 -10.872 1.00 95.19 133 ARG A CA 1
ATOM 981 C C . ARG A 1 133 ? -12.115 0.927 -9.889 1.00 95.19 133 ARG A C 1
ATOM 983 O O . ARG A 1 133 ? -13.025 1.717 -10.108 1.00 95.19 133 ARG A O 1
ATOM 990 N N . ASN A 1 134 ? -11.318 1.016 -8.825 1.00 95.38 134 ASN A N 1
ATOM 991 C CA . ASN A 1 134 ? -11.433 2.053 -7.797 1.00 95.38 134 ASN A CA 1
ATOM 992 C C . ASN A 1 134 ? -10.429 3.205 -7.984 1.00 95.38 134 ASN A C 1
ATOM 994 O O . ASN A 1 134 ? -10.269 4.036 -7.087 1.00 95.38 134 ASN A O 1
ATOM 998 N N . ASN A 1 135 ? -9.754 3.294 -9.134 1.00 96.06 135 ASN A N 1
ATOM 999 C CA . ASN A 1 135 ? -8.846 4.398 -9.428 1.00 96.06 135 ASN A CA 1
ATOM 1000 C C . ASN A 1 135 ? -9.568 5.756 -9.304 1.00 96.06 135 ASN A C 1
ATOM 1002 O O . ASN A 1 135 ? -10.683 5.930 -9.791 1.00 96.06 135 ASN A O 1
ATOM 1006 N N . GLY A 1 136 ? -8.936 6.724 -8.640 1.00 95.38 136 GLY A N 1
ATOM 1007 C CA . GLY A 1 136 ? -9.515 8.039 -8.350 1.00 95.38 136 GLY A CA 1
ATOM 1008 C C . GLY A 1 136 ? -10.399 8.107 -7.098 1.00 95.38 136 GLY A C 1
ATOM 1009 O O . GLY A 1 136 ? -10.721 9.211 -6.659 1.00 95.38 136 GLY A O 1
ATOM 1010 N N . HIS A 1 137 ? -10.753 6.975 -6.481 1.00 94.75 137 HIS A N 1
ATOM 1011 C CA . HIS A 1 137 ? -11.491 6.953 -5.215 1.00 94.75 137 HIS A CA 1
ATOM 1012 C C . HIS A 1 137 ? -10.560 7.037 -4.002 1.00 94.75 137 HIS A C 1
ATOM 1014 O O . HIS A 1 137 ? -9.377 6.709 -4.068 1.00 94.75 137 HIS A O 1
ATOM 1020 N N . THR A 1 138 ? -11.092 7.481 -2.863 1.00 94.44 138 THR A N 1
ATOM 1021 C CA . THR A 1 138 ? -10.347 7.488 -1.601 1.00 94.44 138 THR A CA 1
ATOM 1022 C C . THR A 1 138 ? -10.154 6.065 -1.082 1.00 94.44 138 THR A C 1
ATOM 1024 O O . THR A 1 138 ? -11.107 5.295 -0.993 1.00 94.44 138 THR A O 1
ATOM 1027 N N . VAL A 1 139 ? -8.925 5.743 -0.684 1.00 95.88 139 VAL A N 1
ATOM 1028 C CA . VAL A 1 139 ? -8.553 4.467 -0.070 1.00 95.88 139 VAL A CA 1
ATOM 1029 C C . VAL A 1 139 ? -7.866 4.711 1.276 1.00 95.88 139 VAL A C 1
ATOM 1031 O O . VAL A 1 139 ? -7.310 5.783 1.540 1.00 95.88 139 VAL A O 1
ATOM 1034 N N . SER A 1 140 ? -7.943 3.720 2.159 1.00 95.38 140 SER A N 1
ATOM 1035 C CA . SER A 1 140 ? -7.155 3.659 3.390 1.00 95.38 140 SER A CA 1
ATOM 1036 C C . SER A 1 140 ? -6.188 2.486 3.285 1.00 95.38 140 SER A C 1
ATOM 1038 O O . SER A 1 140 ? -6.591 1.392 2.902 1.00 95.38 140 SER A O 1
ATOM 1040 N N . VAL A 1 141 ? -4.920 2.719 3.609 1.00 95.62 141 VAL A N 1
ATOM 1041 C CA . VAL A 1 141 ? -3.878 1.691 3.657 1.00 95.62 141 VAL A CA 1
ATOM 1042 C C . VAL A 1 141 ? -3.491 1.499 5.110 1.00 9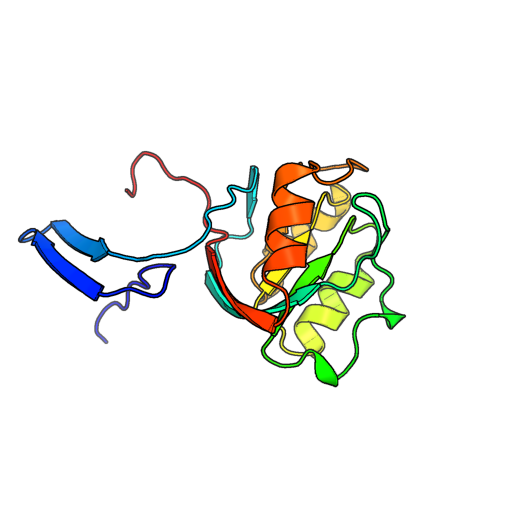5.62 141 VAL A C 1
ATOM 1044 O O . VAL A 1 141 ? -2.995 2.424 5.756 1.00 95.62 141 VAL A O 1
ATOM 1047 N N . ASN A 1 142 ? -3.712 0.288 5.609 1.00 94.56 142 ASN A N 1
ATOM 1048 C CA . ASN A 1 142 ? -3.212 -0.156 6.896 1.00 94.56 142 ASN A CA 1
ATOM 1049 C C . ASN A 1 142 ? -2.082 -1.161 6.647 1.00 94.56 142 ASN A C 1
ATOM 1051 O O . ASN A 1 142 ? -2.343 -2.324 6.358 1.00 94.56 142 ASN A O 1
ATOM 1055 N N . ALA A 1 143 ? -0.839 -0.686 6.712 1.00 94.50 143 ALA A N 1
ATOM 1056 C CA . ALA A 1 143 ? 0.358 -1.496 6.505 1.00 94.50 143 ALA A CA 1
ATOM 1057 C C . ALA A 1 143 ? 0.916 -2.053 7.826 1.00 94.50 143 ALA A C 1
ATOM 1059 O O . ALA A 1 143 ? 2.084 -2.434 7.896 1.00 94.50 143 ALA A O 1
ATOM 1060 N N . GLN A 1 144 ? 0.110 -2.074 8.889 1.00 90.50 144 GLN A N 1
ATOM 1061 C CA . GLN A 1 144 ? 0.517 -2.669 10.152 1.00 90.50 144 GLN A CA 1
ATOM 1062 C C . GLN A 1 144 ? 0.608 -4.181 10.053 1.00 90.50 144 GLN A C 1
ATOM 1064 O O . GLN A 1 144 ? -0.234 -4.841 9.441 1.00 90.50 144 GLN A O 1
ATOM 1069 N N . ALA A 1 145 ? 1.655 -4.727 10.669 1.00 76.88 145 ALA A N 1
ATOM 1070 C CA . ALA A 1 145 ? 1.772 -6.162 10.815 1.00 76.88 145 ALA A CA 1
ATOM 1071 C C . ALA A 1 145 ? 0.568 -6.667 11.612 1.00 76.88 145 ALA A C 1
ATOM 1073 O O . ALA A 1 145 ? 0.220 -6.111 12.656 1.00 76.88 145 ALA A O 1
ATOM 1074 N N . TRP A 1 146 ? -0.057 -7.734 11.118 1.00 65.50 146 TRP A N 1
ATOM 1075 C CA . TRP A 1 146 ? -1.101 -8.412 11.867 1.00 65.50 146 TRP A CA 1
ATOM 1076 C C . TRP A 1 146 ? -0.504 -8.976 13.159 1.00 65.50 146 TRP A C 1
ATOM 1078 O O . TRP A 1 146 ? 0.210 -9.981 13.146 1.00 65.50 146 TRP A O 1
ATOM 1088 N N . ASP A 1 147 ? -0.801 -8.333 14.284 1.00 65.19 147 ASP A N 1
ATOM 1089 C CA . ASP A 1 147 ? -0.445 -8.827 15.605 1.00 65.19 147 ASP A CA 1
ATOM 1090 C C . ASP A 1 147 ? -1.687 -9.436 16.257 1.00 65.19 147 ASP A C 1
ATOM 1092 O O . ASP A 1 147 ? -2.568 -8.746 16.773 1.00 65.19 147 ASP A O 1
ATOM 1096 N N . ARG A 1 148 ? -1.720 -10.773 16.269 1.00 53.25 148 ARG A N 1
ATOM 1097 C CA . ARG A 1 148 ? -2.792 -11.581 16.866 1.00 53.25 148 ARG A CA 1
ATOM 1098 C C . ARG A 1 148 ? -3.082 -11.224 18.331 1.00 53.25 148 ARG A C 1
ATOM 1100 O O . ARG A 1 148 ? -4.160 -11.553 18.820 1.00 53.25 148 ARG A O 1
ATOM 1107 N N . TYR A 1 149 ? -2.141 -10.597 19.035 1.00 55.12 149 TYR A N 1
ATOM 1108 C CA . TYR A 1 149 ? -2.279 -10.215 20.438 1.00 55.12 149 TYR A CA 1
ATOM 1109 C C . TYR A 1 149 ? -2.643 -8.745 20.646 1.00 55.12 149 TYR A C 1
ATOM 1111 O O . TYR A 1 149 ? -2.992 -8.378 21.769 1.00 55.12 149 TYR A O 1
ATOM 1119 N N . ARG A 1 150 ? -2.572 -7.905 19.606 1.00 52.59 150 ARG A N 1
ATOM 1120 C CA . ARG A 1 150 ? -2.902 -6.474 19.708 1.00 52.59 150 ARG A CA 1
ATOM 1121 C C . ARG A 1 150 ? -4.287 -6.101 19.195 1.00 52.59 150 ARG A C 1
ATOM 1123 O O . ARG A 1 150 ? -4.740 -5.019 19.559 1.00 52.59 150 ARG A O 1
ATOM 1130 N N . GLY A 1 151 ? -4.974 -7.034 18.532 1.00 45.91 151 GLY A N 1
ATOM 1131 C CA . GLY A 1 151 ? -6.355 -6.856 18.077 1.00 45.91 151 GLY A CA 1
ATOM 1132 C C . GLY A 1 151 ? -6.422 -6.092 16.771 1.00 45.91 151 GLY A C 1
ATOM 1133 O O . GLY A 1 151 ? -6.052 -4.900 16.774 1.00 45.91 151 GLY A O 1
#

Secondary structure (DSSP, 8-state):
-------SS--EEEEEETTTEEEEE--S-----SEE-S-EEEEEEEE--SSTTPBPPGGG--GGGTT-EEEESBB--HHHHHHHHHTT-SEEEEEEE-GGGHHHHHHSSS-EEEEEEESS-PPPHHHHHHHHHTTTSEEEEE-----TTT-

Sequence (151 aa):
IPFQLKAGLSGNVVEIISNRGAVVETTGALIQGVWGNDLIGSGNLVVRTDTPDEVLSANKLDTSLRGTIVAVGTCEDEEVLKIAESLPLRGLIFASMRPDLIPTAVEIKVPVILMEGYGNCPMNVDAFELLTRNNGHTVSVNAQAWDRYRG

Organism: NCBI:txid412755

Radius of gyration: 15.61 Å; chains: 1; bounding box: 39×28×45 Å

pLDDT: mean 90.78, std 8.63, range [45.91, 97.19]

Foldseek 3Di:
DDDDDDPLWDFDFPAADPPPGTDGDDDDDDADFPAKQQDKFKAAEAEQEPFQQDEDDLVSDDLVQQRYAYEYEEYEDLSNLVSCLVSVHRAYEYQEYAPVCVVVRNPRPHIYTYRPYYDRGGHDPVVVVRSVVRHRHMDMDRRRDDDPVPD